Protein AF-A0A939NI45-F1 (afdb_monomer_lite)

pLDDT: mean 74.21, std 21.59, range [40.84, 98.06]

Structure (mmCIF, N/CA/C/O backbone):
data_AF-A0A939NI45-F1
#
_entry.id   AF-A0A939NI45-F1
#
loop_
_atom_site.group_PDB
_atom_site.id
_atom_site.type_symbol
_atom_site.label_atom_id
_atom_site.label_alt_id
_atom_site.label_comp_id
_atom_site.label_asym_id
_atom_site.label_entity_id
_atom_site.label_seq_id
_atom_site.pdbx_PDB_ins_code
_atom_site.Cartn_x
_atom_site.Cartn_y
_atom_site.Cartn_z
_atom_site.occupancy
_atom_site.B_iso_or_equiv
_atom_site.auth_seq_id
_atom_site.auth_comp_id
_atom_site.auth_asym_id
_atom_site.auth_atom_id
_atom_site.pdbx_PDB_model_num
ATOM 1 N N . MET A 1 1 ? -8.269 3.355 16.219 1.00 73.94 1 MET A N 1
ATOM 2 C CA . MET A 1 1 ? -7.068 3.033 15.423 1.00 73.94 1 MET A CA 1
ATOM 3 C C . MET A 1 1 ? -7.485 2.741 13.999 1.00 73.94 1 MET A C 1
ATOM 5 O O . MET A 1 1 ? -8.377 1.922 13.818 1.00 73.94 1 MET A O 1
ATOM 9 N N . THR A 1 2 ? -6.845 3.379 13.024 1.00 92.06 2 THR A N 1
ATOM 10 C CA . THR A 1 2 ? -6.973 3.024 11.604 1.00 92.06 2 THR A CA 1
ATOM 11 C C . THR A 1 2 ? -5.671 2.357 11.173 1.00 92.06 2 THR A C 1
ATOM 13 O O . THR A 1 2 ? -4.591 2.819 11.547 1.00 92.06 2 THR A O 1
ATOM 16 N N . MET A 1 3 ? -5.776 1.254 10.437 1.00 97.00 3 MET A N 1
ATOM 17 C CA . MET A 1 3 ? -4.631 0.500 9.928 1.00 97.00 3 MET A CA 1
ATOM 18 C C . MET A 1 3 ? -4.403 0.828 8.455 1.00 97.00 3 MET A C 1
ATOM 20 O O . MET A 1 3 ? -5.361 1.048 7.709 1.00 97.00 3 MET A O 1
ATOM 24 N N . ILE A 1 4 ? -3.140 0.853 8.053 1.00 97.75 4 ILE A N 1
ATOM 25 C CA . ILE A 1 4 ? -2.684 1.244 6.724 1.00 97.75 4 ILE A CA 1
ATOM 26 C C . ILE A 1 4 ? -1.614 0.281 6.222 1.00 97.75 4 ILE A C 1
ATOM 28 O O . ILE A 1 4 ? -1.002 -0.461 6.989 1.00 97.75 4 ILE A O 1
ATOM 32 N N . ARG A 1 5 ? -1.365 0.332 4.920 1.00 97.62 5 ARG A N 1
ATOM 33 C CA . ARG A 1 5 ? -0.114 -0.114 4.306 1.00 97.62 5 ARG A CA 1
ATOM 34 C C . ARG A 1 5 ? 0.647 1.113 3.840 1.00 97.62 5 ARG A C 1
ATOM 36 O O . ARG A 1 5 ? 0.035 2.082 3.389 1.00 97.62 5 ARG A O 1
ATOM 43 N N . PHE A 1 6 ? 1.965 1.093 3.954 1.00 97.81 6 PHE A N 1
ATOM 44 C CA . PHE A 1 6 ? 2.801 2.170 3.441 1.00 97.81 6 PHE A CA 1
ATOM 45 C C . PHE A 1 6 ? 3.318 1.776 2.060 1.00 97.81 6 PHE A C 1
ATOM 47 O O . PHE A 1 6 ? 3.926 0.726 1.910 1.00 97.81 6 PHE A O 1
ATOM 54 N N . CYS A 1 7 ? 3.063 2.590 1.037 1.00 97.38 7 CYS A N 1
ATOM 55 C CA . CYS A 1 7 ? 3.593 2.327 -0.296 1.00 97.38 7 CYS A CA 1
ATOM 56 C C . CYS A 1 7 ? 5.057 2.792 -0.368 1.00 97.38 7 CYS A C 1
ATOM 58 O O . CYS A 1 7 ? 5.275 4.005 -0.313 1.00 97.38 7 CYS A O 1
ATOM 60 N N . PRO A 1 8 ? 6.051 1.907 -0.567 1.00 95.38 8 PRO A N 1
ATOM 61 C CA . PRO A 1 8 ? 7.459 2.308 -0.630 1.00 95.38 8 PRO A CA 1
ATOM 62 C C . PRO A 1 8 ? 7.789 3.103 -1.901 1.00 95.38 8 PRO A C 1
ATOM 64 O O . PRO A 1 8 ? 8.687 3.938 -1.898 1.00 95.38 8 PRO A O 1
ATOM 67 N N . HIS A 1 9 ? 7.030 2.893 -2.981 1.00 94.69 9 HIS A N 1
ATOM 68 C CA . HIS A 1 9 ? 7.307 3.505 -4.280 1.00 94.69 9 HIS A CA 1
ATOM 69 C C . HIS A 1 9 ? 6.928 4.991 -4.348 1.00 94.69 9 HIS A C 1
ATOM 71 O O . HIS A 1 9 ? 7.678 5.805 -4.876 1.00 94.69 9 HIS A O 1
ATOM 77 N N . CYS A 1 10 ? 5.767 5.357 -3.799 1.00 94.50 10 CYS A N 1
ATOM 78 C CA . CYS A 1 10 ? 5.312 6.754 -3.757 1.00 94.50 10 CYS A CA 1
ATOM 79 C C . CYS A 1 10 ? 5.329 7.364 -2.349 1.00 94.50 10 CYS A C 1
ATOM 81 O O . CYS A 1 10 ? 4.931 8.513 -2.191 1.00 94.50 10 CYS A O 1
ATOM 83 N N . GLN A 1 11 ? 5.766 6.599 -1.343 1.00 95.31 11 GLN A N 1
ATOM 84 C CA . GLN A 1 11 ? 5.947 7.021 0.050 1.00 95.31 11 GLN A CA 1
ATOM 85 C C . GLN A 1 11 ? 4.684 7.617 0.691 1.00 95.31 11 GLN A C 1
ATOM 87 O O . GLN A 1 11 ? 4.704 8.683 1.303 1.00 95.31 11 GLN A O 1
ATOM 92 N N . THR A 1 12 ? 3.553 6.924 0.542 1.00 95.75 12 THR A N 1
ATOM 93 C CA . THR A 1 12 ? 2.260 7.369 1.090 1.00 95.75 12 THR A CA 1
ATOM 94 C C . THR A 1 12 ? 1.529 6.248 1.812 1.00 95.75 12 THR A C 1
ATOM 96 O O . THR A 1 12 ? 1.673 5.073 1.474 1.00 95.75 12 THR A O 1
ATOM 99 N N . GLU A 1 13 ? 0.712 6.628 2.790 1.00 97.38 13 GLU A N 1
ATOM 100 C CA . GLU A 1 13 ? -0.204 5.723 3.483 1.00 97.38 13 GLU A CA 1
ATOM 101 C C . GLU A 1 13 ? -1.386 5.355 2.584 1.00 97.38 13 GLU A C 1
ATOM 103 O O . GLU A 1 13 ? -1.944 6.208 1.887 1.00 97.38 13 GLU A O 1
ATOM 108 N N . ARG A 1 14 ? -1.777 4.081 2.615 1.00 97.38 14 ARG A N 1
ATOM 109 C CA . ARG A 1 14 ? -2.870 3.527 1.817 1.00 97.38 14 ARG A CA 1
ATOM 110 C C . ARG A 1 14 ? -3.816 2.703 2.691 1.00 97.38 14 ARG A C 1
ATOM 112 O O . ARG A 1 14 ? -3.347 1.977 3.573 1.00 97.38 14 ARG A O 1
ATOM 119 N N . PRO A 1 15 ? -5.141 2.804 2.485 1.00 97.00 15 PRO A N 1
ATOM 120 C CA . PRO A 1 15 ? -6.107 2.002 3.225 1.00 97.00 15 PRO A CA 1
ATOM 121 C C . PRO A 1 15 ? -5.959 0.519 2.869 1.00 97.00 15 PRO A C 1
ATOM 123 O O . PRO A 1 15 ? -5.618 0.173 1.743 1.00 97.00 15 PRO A O 1
ATOM 126 N N . LEU A 1 16 ? -6.288 -0.377 3.803 1.00 96.88 16 LEU A N 1
ATOM 127 C CA . LEU A 1 16 ? -6.168 -1.829 3.584 1.00 96.88 16 LEU A CA 1
ATOM 128 C C . LEU A 1 16 ? -7.060 -2.372 2.458 1.00 96.88 16 LEU A C 1
ATOM 130 O O . LEU A 1 16 ? -6.805 -3.454 1.938 1.00 96.88 16 LEU A O 1
ATOM 134 N N . THR A 1 17 ? -8.107 -1.633 2.087 1.00 96.88 17 THR A N 1
ATOM 135 C CA . THR A 1 17 ? -8.978 -1.953 0.949 1.00 96.88 17 THR A CA 1
ATOM 136 C C . THR A 1 17 ? -8.284 -1.769 -0.399 1.00 96.88 17 THR A C 1
ATOM 138 O O . THR A 1 17 ? -8.757 -2.289 -1.406 1.00 96.88 17 THR A O 1
ATOM 141 N N . GLU A 1 18 ? -7.199 -0.997 -0.440 1.00 97.31 18 GLU A N 1
ATOM 142 C CA . GLU A 1 18 ? -6.434 -0.727 -1.648 1.00 97.31 18 GLU A CA 1
ATOM 143 C C . GLU A 1 18 ? -5.381 -1.824 -1.849 1.00 97.31 18 GLU A C 1
ATOM 145 O O . GLU A 1 18 ? -4.497 -2.042 -1.020 1.00 97.31 18 GLU A O 1
ATOM 150 N N . ILE A 1 19 ? -5.520 -2.550 -2.958 1.00 97.50 19 ILE A N 1
ATOM 151 C CA . ILE A 1 19 ? -4.649 -3.673 -3.331 1.00 97.50 19 ILE A CA 1
ATOM 152 C C . ILE A 1 19 ? -3.490 -3.185 -4.203 1.00 97.50 19 ILE A C 1
ATOM 154 O O . ILE A 1 19 ? -2.365 -3.637 -4.031 1.00 97.50 19 ILE A O 1
ATOM 158 N N . PHE A 1 20 ? -3.752 -2.214 -5.080 1.00 98.06 20 PHE A N 1
ATOM 159 C CA . PHE A 1 20 ? -2.750 -1.561 -5.918 1.00 98.06 20 PHE A CA 1
ATOM 160 C C . PHE A 1 20 ? -2.741 -0.066 -5.637 1.00 98.06 20 PHE A C 1
ATOM 162 O O . PHE A 1 20 ? -3.8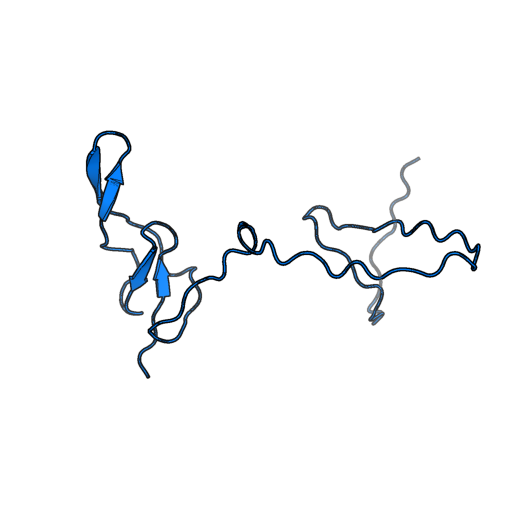01 0.557 -5.619 1.00 98.06 20 PHE A O 1
ATOM 169 N N . CYS A 1 21 ? -1.555 0.512 -5.467 1.00 97.81 21 CYS A N 1
ATOM 170 C CA . CYS A 1 21 ? -1.405 1.926 -5.163 1.00 97.81 21 CYS A CA 1
ATOM 171 C C . CYS A 1 21 ? -1.922 2.820 -6.308 1.00 97.81 21 CYS A C 1
ATOM 173 O O . CYS A 1 21 ? -1.299 2.940 -7.364 1.00 97.81 21 CYS A O 1
ATOM 175 N N . ALA A 1 22 ? -3.025 3.520 -6.056 1.00 96.81 22 ALA A N 1
ATOM 176 C CA . ALA A 1 22 ? -3.663 4.516 -6.911 1.00 96.81 22 ALA A CA 1
ATOM 177 C C . ALA A 1 22 ? -2.978 5.897 -6.842 1.00 96.81 22 ALA A C 1
ATOM 179 O O . ALA A 1 22 ? -3.483 6.879 -7.386 1.00 96.81 22 ALA A O 1
ATOM 180 N N . GLY A 1 23 ? -1.839 5.999 -6.150 1.00 95.44 23 GLY A N 1
ATOM 181 C CA . GLY A 1 23 ? -0.999 7.194 -6.151 1.00 95.44 23 GLY A CA 1
ATOM 182 C C . GLY A 1 23 ? -0.406 7.506 -7.526 1.00 95.44 23 GLY A C 1
ATOM 183 O O . GLY A 1 23 ? -0.461 6.697 -8.452 1.00 95.44 23 GLY A O 1
ATOM 184 N N . GLN A 1 24 ? 0.209 8.681 -7.640 1.00 95.94 24 GLN A N 1
ATOM 185 C CA . GLN A 1 24 ? 0.981 9.082 -8.813 1.00 95.94 24 GLN A CA 1
ATOM 186 C C . GLN A 1 24 ? 2.427 9.358 -8.414 1.00 95.94 24 GLN A C 1
ATOM 188 O O . GLN A 1 24 ? 2.687 9.877 -7.329 1.00 95.94 24 GLN A O 1
ATOM 193 N N . ILE A 1 25 ? 3.352 9.026 -9.304 1.00 95.25 25 ILE A N 1
ATOM 194 C CA . ILE A 1 25 ? 4.768 9.359 -9.197 1.00 95.25 25 ILE A CA 1
ATOM 195 C C . ILE A 1 25 ? 5.175 10.231 -10.380 1.00 95.25 25 ILE A C 1
ATOM 197 O O . ILE A 1 25 ? 4.612 10.121 -11.471 1.00 95.25 25 ILE A O 1
ATOM 201 N N . LYS A 1 26 ? 6.155 11.106 -10.160 1.00 93.81 26 LYS A N 1
ATOM 202 C CA . LYS A 1 26 ? 6.774 11.866 -11.245 1.00 93.81 26 LYS A CA 1
ATOM 203 C C . LYS A 1 26 ? 7.835 11.004 -11.902 1.00 93.81 26 LYS A C 1
ATOM 205 O O . LYS A 1 26 ? 8.704 10.468 -11.216 1.00 93.81 26 LYS A O 1
ATOM 210 N N . THR A 1 27 ? 7.773 10.881 -13.216 1.00 88.69 27 THR A N 1
ATOM 211 C CA . THR A 1 27 ? 8.820 10.214 -13.983 1.00 88.69 27 THR A CA 1
ATOM 212 C C . THR A 1 27 ? 10.023 11.147 -14.158 1.00 88.69 27 THR A C 1
ATOM 214 O O . THR A 1 27 ? 9.887 12.367 -14.024 1.00 88.69 27 THR A O 1
ATOM 217 N N . PRO A 1 28 ? 11.209 10.615 -14.503 1.00 89.94 28 PRO A N 1
ATOM 218 C CA . PRO A 1 28 ? 12.373 11.434 -14.850 1.00 89.94 28 PRO A CA 1
ATOM 219 C C . PRO A 1 28 ? 12.111 12.438 -15.983 1.00 89.94 28 PRO A C 1
ATOM 221 O O . PRO A 1 28 ? 12.784 13.459 -16.077 1.00 89.94 28 PRO A O 1
ATOM 224 N N . GLN A 1 29 ? 11.131 12.148 -16.839 1.00 87.38 29 GLN A N 1
ATOM 225 C CA . GLN A 1 29 ? 10.699 12.992 -17.951 1.00 87.38 29 GLN A CA 1
ATOM 226 C C . GLN A 1 29 ? 9.779 14.142 -17.503 1.00 87.38 29 GLN A C 1
ATOM 228 O O . GLN A 1 29 ? 9.538 15.064 -18.277 1.00 87.38 29 GLN A O 1
ATOM 233 N N . GLY A 1 30 ? 9.312 14.128 -16.250 1.00 88.50 30 GLY A N 1
ATOM 234 C CA . GLY A 1 30 ? 8.452 15.157 -15.664 1.00 88.50 30 GLY A CA 1
ATOM 235 C C . GLY A 1 30 ? 6.952 14.866 -15.752 1.00 88.50 30 GLY A C 1
ATOM 236 O O . GLY A 1 30 ? 6.162 15.657 -15.238 1.00 88.50 30 GLY A O 1
ATOM 237 N N . ASP A 1 31 ? 6.553 13.742 -16.346 1.00 93.56 31 ASP A N 1
ATOM 238 C CA . ASP A 1 31 ? 5.154 13.324 -16.442 1.00 93.56 31 ASP A CA 1
ATOM 239 C C . ASP A 1 31 ? 4.673 12.659 -15.145 1.00 93.56 31 ASP A C 1
ATOM 241 O O . ASP A 1 31 ? 5.440 12.008 -14.432 1.00 93.56 31 ASP A O 1
ATOM 245 N N . ASN A 1 32 ? 3.375 12.766 -14.853 1.00 93.19 32 ASN A N 1
ATOM 246 C CA . ASN A 1 32 ? 2.753 11.981 -13.787 1.00 93.19 32 ASN A CA 1
ATOM 247 C C . ASN A 1 32 ? 2.361 10.602 -14.325 1.00 93.19 32 ASN A C 1
ATOM 249 O O . ASN A 1 32 ? 1.575 10.500 -15.267 1.00 93.19 32 ASN A O 1
ATOM 253 N N . GLN A 1 33 ? 2.840 9.543 -13.679 1.00 95.00 33 GLN A N 1
ATOM 254 C CA . GLN A 1 33 ? 2.406 8.173 -13.946 1.00 95.00 33 GLN A CA 1
ATOM 255 C C . GLN A 1 33 ? 1.785 7.529 -12.714 1.00 95.00 33 GLN A C 1
ATOM 257 O O . GLN A 1 33 ? 2.102 7.888 -11.581 1.00 95.00 33 GLN A O 1
ATOM 262 N N . PHE A 1 34 ? 0.860 6.594 -12.937 1.00 95.69 34 PHE A N 1
ATOM 263 C CA . PHE A 1 34 ? 0.257 5.821 -11.854 1.00 95.69 34 PHE A CA 1
ATOM 264 C C . PHE A 1 34 ? 1.318 4.966 -11.161 1.00 95.69 34 PHE A C 1
ATOM 266 O O . PHE A 1 34 ? 2.154 4.351 -11.817 1.00 95.69 34 PHE A O 1
ATOM 273 N N . CYS A 1 35 ? 1.268 4.926 -9.831 1.00 96.50 35 CYS A N 1
ATOM 274 C CA . CYS A 1 35 ? 2.216 4.178 -9.018 1.00 96.50 35 CYS A CA 1
ATOM 275 C C . CYS A 1 35 ? 2.065 2.667 -9.228 1.00 96.50 35 CYS A C 1
ATOM 277 O O . CYS A 1 35 ? 3.060 1.986 -9.457 1.00 96.50 35 CYS A O 1
ATOM 279 N N . GLY A 1 36 ? 0.836 2.145 -9.143 1.00 96.44 36 GLY A N 1
ATOM 280 C CA . GLY A 1 36 ? 0.506 0.754 -9.470 1.00 96.44 36 GLY A CA 1
ATOM 281 C C . GLY A 1 36 ? 1.138 -0.310 -8.566 1.00 96.44 36 GLY A C 1
ATOM 282 O O . GLY A 1 36 ? 0.984 -1.493 -8.844 1.00 96.44 36 GLY A O 1
ATOM 283 N N . TRP A 1 37 ? 1.839 0.089 -7.501 1.00 97.56 37 TRP A N 1
ATOM 284 C CA . TRP A 1 37 ? 2.541 -0.827 -6.601 1.00 97.56 37 TRP A CA 1
ATOM 285 C C . TRP A 1 37 ? 1.580 -1.823 -5.949 1.00 97.56 37 TRP A C 1
ATOM 287 O O . TRP A 1 37 ? 0.533 -1.412 -5.447 1.00 97.56 37 TRP A O 1
ATOM 297 N N . ASP A 1 38 ? 1.946 -3.104 -5.926 1.00 97.81 38 ASP A N 1
ATOM 298 C CA . ASP A 1 38 ? 1.181 -4.148 -5.243 1.00 97.81 38 ASP A CA 1
ATOM 299 C C . ASP A 1 38 ? 1.351 -4.009 -3.726 1.00 97.81 38 ASP A C 1
ATOM 301 O O . ASP A 1 38 ? 2.413 -4.259 -3.163 1.00 97.81 38 ASP A O 1
ATOM 305 N N . LEU A 1 39 ? 0.284 -3.582 -3.056 1.00 97.50 39 LEU A N 1
ATOM 306 C CA . LEU A 1 39 ? 0.263 -3.366 -1.616 1.00 97.50 39 LEU A CA 1
ATOM 307 C C . LEU A 1 39 ? 0.039 -4.671 -0.846 1.00 97.50 39 LEU A C 1
ATOM 309 O O . LEU A 1 39 ? 0.183 -4.680 0.371 1.00 97.50 39 LEU A O 1
ATOM 313 N N . THR A 1 40 ? -0.328 -5.779 -1.494 1.00 96.75 40 THR A N 1
ATOM 314 C CA . THR A 1 40 ? -0.655 -7.030 -0.787 1.00 96.75 40 THR A CA 1
ATOM 315 C C . THR A 1 40 ? 0.519 -7.630 -0.031 1.00 96.75 40 THR A C 1
ATOM 317 O O . THR A 1 40 ? 0.300 -8.282 0.992 1.00 96.75 40 THR A O 1
ATOM 320 N N . LEU A 1 41 ? 1.733 -7.357 -0.507 1.00 95.12 41 LEU A N 1
ATOM 321 C CA . LEU A 1 41 ? 2.990 -7.811 0.078 1.00 95.12 41 LEU A CA 1
ATOM 322 C C . LEU A 1 41 ? 3.510 -6.874 1.177 1.00 95.12 41 LEU A C 1
ATOM 324 O O . LEU A 1 41 ? 4.399 -7.260 1.932 1.00 95.12 41 LEU A O 1
ATOM 328 N N . GLU A 1 42 ? 2.948 -5.668 1.295 1.00 97.06 42 GLU A N 1
ATOM 329 C CA . GLU A 1 42 ? 3.348 -4.699 2.312 1.00 97.06 42 GLU A CA 1
ATOM 330 C C . GLU A 1 42 ? 2.757 -5.053 3.681 1.00 97.06 42 GLU A C 1
ATOM 332 O O . GLU A 1 42 ? 1.583 -5.439 3.813 1.00 97.06 42 GLU A O 1
ATOM 337 N N . ALA A 1 43 ? 3.573 -4.863 4.719 1.00 96.75 43 ALA A N 1
ATOM 338 C CA . ALA A 1 43 ? 3.155 -5.036 6.100 1.00 96.75 43 ALA A CA 1
ATOM 339 C C . ALA A 1 43 ? 2.062 -4.023 6.490 1.00 96.75 43 ALA A C 1
ATOM 341 O O . ALA A 1 43 ? 1.949 -2.921 5.945 1.00 96.75 43 ALA A O 1
ATOM 342 N N . ILE A 1 44 ? 1.221 -4.427 7.442 1.00 97.44 44 ILE A N 1
ATOM 343 C CA . ILE A 1 44 ? 0.143 -3.592 7.970 1.00 97.44 44 ILE A CA 1
ATOM 344 C C . ILE A 1 44 ? 0.663 -2.838 9.188 1.00 97.44 44 ILE A C 1
ATOM 346 O O . ILE A 1 44 ? 1.186 -3.442 10.123 1.00 97.44 44 ILE A O 1
ATOM 350 N N . HIS A 1 45 ? 0.456 -1.528 9.189 1.00 97.31 45 HIS A N 1
ATOM 351 C CA . HIS A 1 45 ? 0.882 -0.626 10.247 1.00 97.31 45 HIS A CA 1
ATOM 352 C C . HIS A 1 45 ? -0.278 0.230 10.743 1.00 97.31 45 HIS A C 1
ATOM 354 O O . HIS A 1 45 ? -1.332 0.327 10.114 1.00 97.31 45 HIS A O 1
ATOM 360 N N . GLU A 1 46 ? -0.077 0.887 11.877 1.00 97.19 46 GLU A N 1
ATOM 361 C CA . GLU A 1 46 ? -0.970 1.947 12.326 1.00 97.19 46 GLU A CA 1
ATOM 362 C C . GLU A 1 46 ? -0.796 3.225 11.491 1.00 97.19 46 GLU A C 1
ATOM 364 O O . GLU A 1 46 ? 0.261 3.493 10.916 1.00 97.19 46 GLU A O 1
ATOM 369 N N . THR A 1 47 ? -1.860 4.025 11.414 1.00 96.88 47 THR A N 1
ATOM 370 C CA . THR A 1 47 ? -1.822 5.345 10.761 1.00 96.88 47 THR A CA 1
ATOM 371 C C . THR A 1 47 ? -0.718 6.211 11.370 1.00 96.88 47 THR A C 1
ATOM 373 O O . THR A 1 47 ? -0.581 6.261 12.590 1.00 96.88 47 THR A O 1
ATOM 376 N N . GLY A 1 48 ? 0.048 6.915 10.534 1.00 94.62 48 GLY A N 1
ATOM 377 C CA . GLY A 1 48 ? 1.189 7.726 10.964 1.00 94.62 48 GLY A CA 1
ATOM 378 C C . GLY A 1 48 ? 2.531 6.987 11.018 1.00 94.62 48 GLY A C 1
ATOM 379 O O . GLY A 1 48 ? 3.564 7.644 11.133 1.00 94.62 48 GLY A O 1
ATOM 380 N N . TRP A 1 49 ? 2.559 5.657 10.880 1.00 94.94 49 TRP A N 1
ATOM 381 C CA . TRP A 1 49 ? 3.810 4.892 10.847 1.00 94.94 49 TRP A CA 1
ATOM 382 C C . TRP A 1 49 ? 4.691 5.252 9.638 1.00 94.94 49 TRP A C 1
ATOM 384 O O . TRP A 1 49 ? 4.190 5.443 8.527 1.00 94.94 49 TRP A O 1
ATOM 394 N N . ARG A 1 50 ? 6.014 5.315 9.827 1.00 94.19 50 ARG A N 1
ATOM 395 C CA . ARG A 1 50 ? 7.005 5.556 8.764 1.00 94.19 50 ARG A CA 1
ATOM 396 C C . ARG A 1 50 ? 8.186 4.583 8.896 1.00 94.19 50 ARG A C 1
ATOM 398 O O . ARG A 1 50 ? 8.557 4.268 10.028 1.00 94.19 50 ARG A O 1
ATOM 405 N N . PRO A 1 51 ? 8.790 4.139 7.777 1.00 92.12 51 PRO A N 1
ATOM 406 C CA . PRO A 1 51 ? 10.021 3.357 7.822 1.00 92.12 51 PRO A CA 1
ATOM 407 C C . PRO A 1 51 ? 11.180 4.200 8.376 1.00 92.12 51 PRO A C 1
ATOM 409 O O . PRO A 1 51 ? 11.236 5.411 8.160 1.00 92.12 51 PRO A O 1
ATOM 412 N N . ILE A 1 52 ? 12.092 3.557 9.107 1.00 87.31 52 ILE A N 1
ATOM 413 C CA . ILE A 1 52 ? 13.322 4.177 9.612 1.00 87.31 52 ILE A CA 1
ATOM 414 C C . ILE A 1 52 ? 14.425 3.876 8.597 1.00 87.31 52 ILE A C 1
ATOM 416 O O . ILE A 1 52 ? 14.795 2.716 8.428 1.00 87.31 52 ILE A O 1
ATOM 420 N N . ASP A 1 53 ? 14.947 4.904 7.927 1.00 82.38 53 ASP A N 1
ATOM 421 C CA . ASP A 1 53 ? 16.069 4.743 7.001 1.00 82.38 53 ASP A CA 1
ATOM 422 C C . ASP A 1 53 ? 17.367 4.507 7.786 1.00 82.38 53 ASP A C 1
ATOM 424 O O . ASP A 1 53 ? 18.009 5.435 8.290 1.00 82.38 53 ASP A O 1
ATOM 428 N N . GLU A 1 54 ? 17.787 3.247 7.867 1.00 68.69 54 GLU A N 1
ATOM 429 C CA . GLU A 1 54 ? 19.050 2.845 8.498 1.00 68.69 54 GLU A CA 1
ATOM 430 C C . GLU A 1 54 ? 20.288 3.483 7.835 1.00 68.69 54 GLU A C 1
ATOM 432 O O . GLU A 1 54 ? 21.315 3.672 8.483 1.00 68.69 54 GLU A O 1
ATOM 437 N N . HIS A 1 55 ? 20.169 3.941 6.584 1.00 61.34 55 HIS A N 1
ATOM 438 C CA . HIS A 1 55 ? 21.240 4.613 5.841 1.00 61.34 55 HIS A CA 1
ATOM 439 C C . HIS A 1 55 ? 21.550 6.050 6.289 1.00 61.34 55 HIS A C 1
ATOM 441 O O . HIS A 1 55 ? 22.614 6.572 5.954 1.00 61.34 55 HIS A O 1
ATOM 447 N N . ASN A 1 56 ? 20.656 6.686 7.052 1.00 55.03 56 ASN A N 1
ATOM 448 C CA . ASN A 1 56 ? 20.803 8.085 7.475 1.00 55.03 56 ASN A CA 1
ATOM 449 C C . ASN A 1 56 ? 21.139 8.219 8.965 1.00 55.03 56 ASN A C 1
ATOM 451 O O . ASN A 1 56 ? 21.300 9.328 9.480 1.00 55.03 56 ASN A O 1
ATOM 455 N N . THR A 1 57 ? 21.276 7.091 9.664 1.00 52.78 57 THR A N 1
ATOM 456 C CA . THR A 1 57 ? 21.644 7.059 11.077 1.00 52.78 57 THR A CA 1
ATOM 457 C C . THR A 1 57 ? 23.162 7.164 11.184 1.00 52.78 57 THR A C 1
ATOM 459 O O . THR A 1 57 ? 23.860 6.218 11.532 1.00 52.78 57 THR A O 1
ATOM 462 N N . SER A 1 58 ? 23.689 8.357 10.900 1.00 55.88 58 SER A N 1
ATOM 463 C CA . SER A 1 58 ? 25.018 8.772 11.355 1.00 55.88 58 SER A CA 1
ATOM 464 C C . SER A 1 58 ? 24.949 9.058 12.861 1.00 55.88 58 SER A C 1
ATOM 466 O O . SER A 1 58 ? 25.186 10.168 13.325 1.00 55.88 58 SER A O 1
ATOM 468 N N . ILE A 1 59 ? 24.530 8.059 13.639 1.00 56.50 59 ILE A N 1
ATOM 469 C CA . ILE A 1 59 ? 24.811 8.028 15.065 1.00 56.50 59 ILE A CA 1
ATOM 470 C C . ILE A 1 59 ? 26.218 7.463 15.119 1.00 56.50 59 ILE A C 1
ATOM 472 O O . ILE A 1 59 ? 26.422 6.256 15.006 1.00 56.50 59 ILE A O 1
ATOM 476 N N . GLU A 1 60 ? 27.178 8.387 15.138 1.00 57.16 60 GLU A N 1
ATOM 477 C CA . GLU A 1 60 ? 28.480 8.237 15.781 1.00 57.16 60 GLU A CA 1
ATOM 478 C C . GLU A 1 60 ? 28.520 6.960 16.625 1.00 57.16 60 GLU A C 1
ATOM 480 O O . GLU A 1 60 ? 27.972 6.894 17.725 1.00 57.16 60 GLU A O 1
ATOM 485 N N . SER A 1 61 ? 29.099 5.904 16.045 1.00 54.59 61 SER A N 1
ATOM 486 C CA . SER A 1 61 ? 29.256 4.628 16.726 1.00 54.59 61 SER A CA 1
ATOM 487 C C . SER A 1 61 ? 29.912 4.909 18.075 1.00 54.59 61 SER A C 1
ATOM 489 O O . SER A 1 61 ? 30.936 5.605 18.089 1.00 54.59 61 SER A O 1
ATOM 491 N N . PRO A 1 62 ? 29.388 4.396 19.203 1.00 50.62 62 PRO A N 1
ATOM 492 C CA . PRO A 1 62 ? 30.113 4.471 20.455 1.00 50.62 62 PRO A CA 1
ATOM 493 C C . PRO A 1 62 ? 31.456 3.787 20.211 1.00 50.62 62 PRO A C 1
ATOM 495 O O . PRO A 1 62 ? 31.517 2.570 20.027 1.00 50.62 62 PRO A O 1
ATOM 498 N N . LYS A 1 63 ? 32.538 4.569 20.141 1.00 47.47 63 LYS A N 1
ATOM 499 C CA . LYS A 1 63 ? 33.888 4.026 20.231 1.00 47.47 63 LYS A CA 1
ATOM 500 C C . LYS A 1 63 ? 33.986 3.436 21.629 1.00 47.47 63 LYS A C 1
ATOM 502 O O . LYS A 1 63 ? 34.277 4.142 22.589 1.00 47.47 63 LYS A O 1
ATOM 507 N N . LEU A 1 64 ? 33.676 2.149 21.742 1.00 46.09 64 LEU A N 1
ATOM 508 C CA . LEU A 1 64 ? 34.106 1.339 22.863 1.00 46.09 64 LEU A CA 1
ATOM 509 C C . LEU A 1 64 ? 35.633 1.365 22.820 1.00 46.09 64 LEU A C 1
ATOM 511 O O . LEU A 1 64 ? 36.256 0.700 21.995 1.00 46.09 64 LEU A O 1
ATOM 515 N N . SER A 1 65 ? 36.225 2.215 23.655 1.00 49.66 65 SER A N 1
ATOM 516 C CA . SER A 1 65 ? 37.645 2.172 23.970 1.00 49.66 65 SER A CA 1
ATOM 517 C C . SER A 1 65 ? 37.909 0.830 24.640 1.00 49.66 65 SER A C 1
ATOM 519 O O . SER A 1 65 ? 37.617 0.646 25.820 1.00 49.66 65 SER A O 1
ATOM 521 N N . ILE A 1 66 ? 38.381 -0.138 23.859 1.00 49.97 66 ILE A N 1
ATOM 522 C CA . ILE A 1 66 ? 38.917 -1.383 24.393 1.00 49.97 66 ILE A CA 1
ATOM 523 C C . ILE A 1 66 ? 40.314 -1.044 24.904 1.00 49.97 66 ILE A C 1
ATOM 525 O O . ILE A 1 66 ? 41.199 -0.704 24.120 1.00 49.97 66 ILE A O 1
ATOM 529 N N . ASP A 1 67 ? 40.469 -1.082 26.226 1.00 41.91 67 ASP A N 1
ATOM 530 C CA . ASP A 1 67 ? 41.748 -0.944 26.911 1.00 41.91 67 ASP A CA 1
ATOM 531 C C . ASP A 1 67 ? 42.713 -2.040 26.425 1.00 41.91 67 ASP A C 1
ATOM 533 O O . ASP A 1 67 ? 42.422 -3.240 26.436 1.00 41.91 67 ASP A O 1
ATOM 537 N N . GLU A 1 68 ? 43.861 -1.587 25.940 1.00 48.50 68 GLU A N 1
ATOM 538 C CA . GLU A 1 68 ? 44.898 -2.340 25.248 1.00 48.50 68 GLU A CA 1
ATOM 539 C C . GLU A 1 68 ? 45.714 -3.173 26.245 1.00 48.50 68 GLU A C 1
ATOM 541 O O . GLU A 1 68 ? 46.823 -2.787 26.581 1.00 48.50 68 GLU A O 1
ATOM 546 N N . ASN A 1 69 ? 45.175 -4.279 26.784 1.00 47.00 69 ASN A N 1
ATOM 547 C CA . ASN A 1 69 ?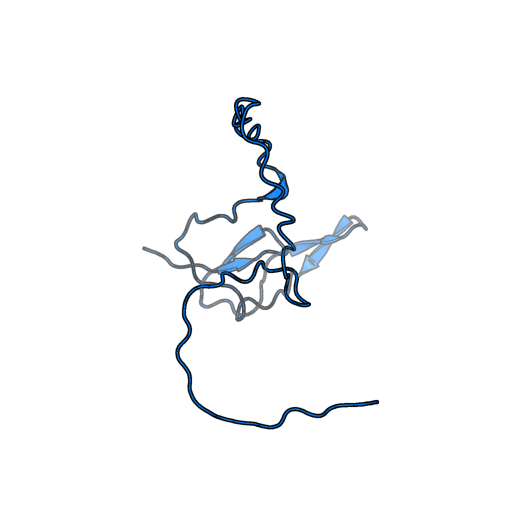 45.971 -5.253 27.563 1.00 47.00 69 ASN A CA 1
ATOM 548 C C . ASN A 1 69 ? 45.300 -6.630 27.764 1.00 47.00 69 ASN A C 1
ATOM 550 O O . ASN A 1 69 ? 45.236 -7.166 28.873 1.00 47.00 69 ASN A O 1
ATOM 554 N N . ASN A 1 70 ? 44.834 -7.271 26.690 1.00 45.16 70 ASN A N 1
ATOM 555 C CA . ASN A 1 70 ? 44.685 -8.728 26.721 1.00 45.16 70 ASN A CA 1
ATOM 556 C C . ASN A 1 70 ? 44.896 -9.331 25.330 1.00 45.16 70 ASN A C 1
ATOM 558 O O . ASN A 1 70 ? 43.969 -9.431 24.528 1.00 45.16 70 ASN A O 1
ATOM 562 N N . GLN A 1 71 ? 46.141 -9.716 25.031 1.00 54.06 71 GLN A N 1
ATOM 563 C CA . GLN A 1 71 ? 46.439 -10.590 23.902 1.00 54.06 71 GLN A CA 1
ATOM 564 C C . GLN A 1 71 ? 45.659 -11.897 24.045 1.00 54.06 71 GLN A C 1
ATOM 566 O O . GLN A 1 71 ? 46.096 -12.781 24.770 1.00 54.06 71 GLN A O 1
ATOM 571 N N . ASN A 1 72 ? 44.566 -12.043 23.298 1.00 41.78 72 ASN A N 1
ATOM 572 C CA . ASN A 1 72 ? 44.044 -13.337 22.879 1.00 41.78 72 ASN A CA 1
ATOM 573 C C . ASN A 1 72 ? 43.391 -13.190 21.502 1.00 41.78 72 ASN A C 1
ATOM 575 O O . ASN A 1 72 ? 42.260 -12.744 21.351 1.00 41.78 72 ASN A O 1
ATOM 579 N N . ASN A 1 73 ? 44.184 -13.553 20.496 1.00 55.03 73 ASN A N 1
ATOM 580 C CA . ASN A 1 73 ? 43.813 -13.772 19.107 1.00 55.03 73 ASN A CA 1
ATOM 581 C C . ASN A 1 73 ? 42.490 -14.557 19.004 1.00 55.03 73 ASN A C 1
ATOM 583 O O . ASN A 1 73 ? 42.449 -15.764 19.244 1.00 55.03 73 ASN A O 1
ATOM 587 N N . GLN A 1 74 ? 41.410 -13.860 18.664 1.00 47.47 74 GLN A N 1
ATOM 588 C CA . GLN A 1 74 ? 40.138 -14.446 18.262 1.00 47.47 74 GLN A CA 1
ATOM 589 C C . GLN A 1 74 ? 39.855 -13.902 16.866 1.00 47.47 74 GLN A C 1
ATOM 591 O O . GLN A 1 74 ? 39.271 -12.834 16.693 1.00 47.47 74 GLN A O 1
ATOM 596 N N . ILE A 1 75 ? 40.331 -14.637 15.861 1.00 51.97 75 ILE A N 1
ATOM 597 C CA . ILE A 1 75 ? 39.775 -14.578 14.515 1.00 51.97 75 ILE A CA 1
ATOM 598 C C . ILE A 1 75 ? 38.292 -14.925 14.665 1.00 51.97 75 ILE A C 1
ATOM 600 O O . ILE A 1 75 ? 37.928 -16.094 14.759 1.00 51.97 75 ILE A O 1
ATOM 604 N N . ILE A 1 76 ? 37.436 -13.907 14.744 1.00 50.62 76 ILE A N 1
ATOM 605 C CA . ILE A 1 76 ? 36.000 -14.090 14.569 1.00 50.62 76 ILE A CA 1
ATOM 606 C C . ILE A 1 76 ? 35.800 -14.213 13.060 1.00 50.62 76 ILE A C 1
ATOM 608 O O . ILE A 1 76 ? 35.559 -13.234 12.357 1.00 50.62 76 ILE A O 1
ATOM 612 N N . GLU A 1 77 ? 35.975 -15.433 12.548 1.00 52.97 77 GLU A N 1
ATOM 613 C CA . GLU A 1 77 ? 35.395 -15.841 11.273 1.00 52.97 77 GLU A CA 1
ATOM 614 C C . GLU A 1 77 ? 33.879 -15.671 11.400 1.00 52.97 77 GLU A C 1
ATOM 616 O O . GLU A 1 77 ? 33.168 -16.565 11.860 1.00 52.97 77 GLU A O 1
ATOM 621 N N . GLN A 1 78 ? 33.374 -14.492 11.039 1.00 54.16 78 GLN A N 1
ATOM 622 C CA . GLN A 1 78 ? 31.944 -14.258 10.907 1.00 54.16 78 GLN A CA 1
ATOM 623 C C . GLN A 1 78 ? 31.452 -15.147 9.763 1.00 54.16 78 GLN A C 1
ATOM 625 O O . GLN A 1 78 ? 31.560 -14.800 8.589 1.00 54.16 78 GLN A O 1
ATOM 630 N N . ARG A 1 79 ? 30.958 -16.341 10.097 1.00 52.75 79 ARG A N 1
ATOM 631 C CA . ARG A 1 79 ? 30.274 -17.221 9.150 1.00 52.75 79 ARG A CA 1
ATOM 632 C C . ARG A 1 79 ? 28.939 -16.576 8.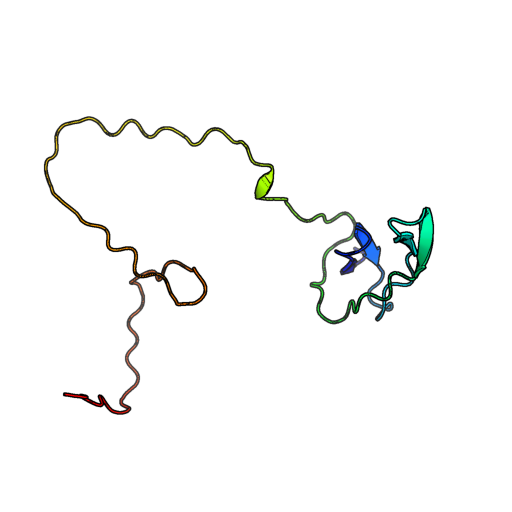798 1.00 52.75 79 ARG A C 1
ATOM 634 O O . ARG A 1 79 ? 27.957 -16.682 9.530 1.00 52.75 79 ARG A O 1
ATOM 641 N N . VAL A 1 80 ? 28.937 -15.862 7.682 1.00 63.31 80 VAL A N 1
ATOM 642 C CA . VAL A 1 80 ? 27.755 -15.217 7.115 1.00 63.31 80 VAL A CA 1
ATOM 643 C C . VAL A 1 80 ? 27.037 -16.218 6.207 1.00 63.31 80 VAL A C 1
ATOM 645 O O . VAL A 1 80 ? 27.679 -16.984 5.485 1.00 63.31 80 VAL A O 1
ATOM 648 N N . CYS A 1 81 ? 25.704 -16.243 6.223 1.00 57.78 81 CYS A N 1
ATOM 649 C CA . CYS A 1 81 ? 24.950 -17.004 5.224 1.00 57.78 81 CYS A CA 1
ATOM 650 C C . CYS A 1 81 ? 25.121 -16.384 3.818 1.00 57.78 81 CYS A C 1
ATOM 652 O O . CYS A 1 81 ? 25.504 -15.223 3.690 1.00 57.78 81 CYS A O 1
ATOM 654 N N . VAL A 1 82 ? 24.776 -17.108 2.743 1.00 66.62 82 VAL A N 1
ATOM 655 C CA . VAL A 1 82 ? 24.851 -16.580 1.356 1.00 66.62 82 VAL A CA 1
ATOM 656 C C . VAL A 1 82 ? 24.021 -15.303 1.126 1.00 66.62 82 VAL A C 1
ATOM 658 O O . VAL A 1 82 ? 24.262 -14.591 0.159 1.00 66.62 82 VAL A O 1
ATOM 661 N N . ASN A 1 83 ? 23.074 -15.007 2.025 1.00 60.53 83 ASN A N 1
ATOM 662 C CA . ASN A 1 83 ? 22.224 -13.814 2.011 1.00 60.53 83 ASN A CA 1
ATOM 663 C C . ASN A 1 83 ? 22.683 -12.712 2.992 1.00 60.53 83 ASN A C 1
ATOM 665 O O . ASN A 1 83 ? 21.947 -11.757 3.207 1.00 60.53 83 ASN A O 1
ATOM 669 N N 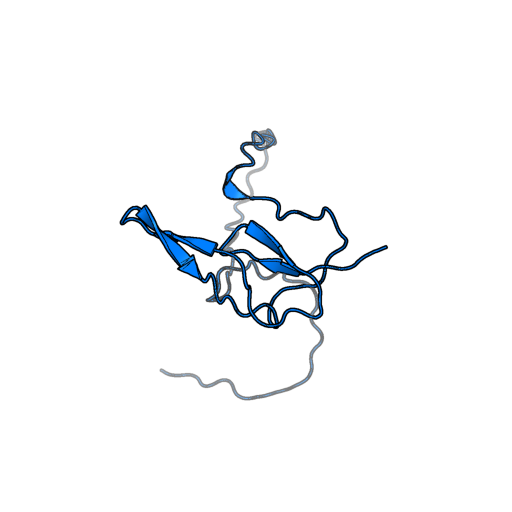. GLY A 1 84 ? 23.873 -12.812 3.597 1.00 62.22 84 GLY A N 1
ATOM 670 C CA . GLY A 1 84 ? 24.474 -11.687 4.326 1.00 62.22 84 GLY A CA 1
ATOM 671 C C . GLY A 1 84 ? 24.122 -11.549 5.815 1.00 62.22 84 GLY A C 1
ATOM 672 O O . GLY A 1 84 ? 24.565 -10.594 6.444 1.00 62.22 84 GLY A O 1
ATOM 673 N N . HIS A 1 85 ? 23.377 -12.482 6.415 1.00 63.59 85 HIS A N 1
ATOM 674 C CA . HIS A 1 85 ? 23.068 -12.445 7.8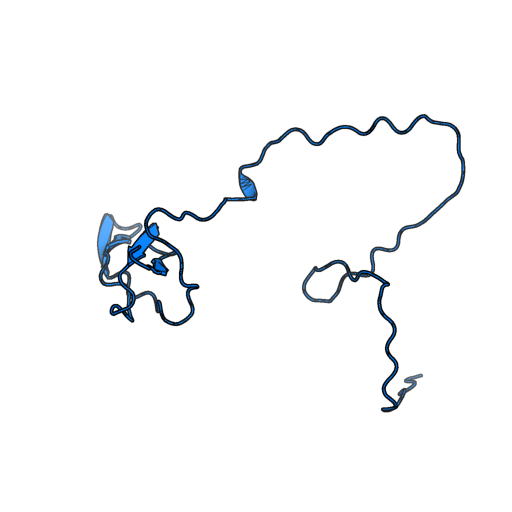51 1.00 63.59 85 HIS A CA 1
ATOM 675 C C . HIS A 1 85 ? 24.109 -13.198 8.694 1.00 63.59 85 HIS A C 1
ATOM 677 O O . HIS A 1 85 ? 24.540 -14.297 8.329 1.00 63.59 85 HIS A O 1
ATOM 683 N N . SER A 1 86 ? 24.467 -12.625 9.846 1.00 58.28 86 SER A N 1
ATOM 684 C CA . SER A 1 86 ? 25.284 -13.279 10.875 1.00 58.28 86 SER A CA 1
ATOM 685 C C . SER A 1 86 ? 24.507 -14.441 11.493 1.00 58.28 86 SER A C 1
ATOM 687 O O . SER A 1 86 ? 23.419 -14.234 12.030 1.00 58.28 86 SER A O 1
ATOM 689 N N . MET A 1 87 ? 25.045 -15.659 11.414 1.00 59.34 87 MET A N 1
ATOM 690 C CA . MET A 1 87 ? 24.479 -16.793 12.145 1.00 59.34 87 MET A CA 1
ATOM 691 C C . MET A 1 87 ? 24.949 -16.738 13.601 1.00 59.34 87 MET A C 1
ATOM 693 O O . MET A 1 87 ? 26.146 -16.821 13.861 1.00 59.34 87 MET A O 1
ATOM 697 N N . ASP A 1 88 ? 24.013 -16.598 14.538 1.00 58.09 88 ASP A N 1
ATOM 698 C CA . ASP A 1 88 ? 24.279 -16.776 15.966 1.00 58.09 88 ASP A CA 1
ATOM 699 C C . ASP A 1 88 ? 24.351 -18.278 16.291 1.00 58.09 88 ASP A C 1
ATOM 701 O O . ASP A 1 88 ? 23.442 -19.049 15.964 1.00 58.09 88 ASP A O 1
ATOM 705 N N . GLU A 1 89 ? 25.456 -18.713 16.901 1.00 57.66 89 GLU A N 1
ATOM 706 C CA . GLU A 1 89 ? 25.642 -20.085 17.382 1.00 57.66 89 GLU A CA 1
ATOM 707 C C . GLU A 1 89 ? 24.873 -20.285 18.695 1.00 57.66 89 GLU A C 1
ATOM 709 O O . GLU A 1 89 ? 25.445 -20.323 19.782 1.00 57.66 89 GLU A O 1
ATOM 714 N N . GLY A 1 90 ? 23.551 -20.424 18.602 1.00 54.97 90 GLY A N 1
ATOM 715 C CA . GLY A 1 90 ? 22.734 -20.511 19.806 1.00 54.97 90 GLY A CA 1
ATOM 716 C C . GLY A 1 90 ? 21.289 -20.922 19.574 1.00 54.97 90 GLY A C 1
ATOM 717 O O . GLY A 1 90 ? 20.400 -20.130 19.824 1.00 54.97 90 GLY A O 1
ATOM 718 N N . ILE A 1 91 ? 21.045 -22.144 19.087 1.00 50.66 91 ILE A N 1
ATOM 719 C CA . ILE A 1 91 ? 20.236 -23.199 19.742 1.00 50.66 91 ILE A CA 1
ATOM 720 C C . ILE A 1 91 ? 20.334 -24.445 18.847 1.00 50.66 91 ILE A C 1
ATOM 722 O O . ILE A 1 91 ? 19.622 -24.626 17.859 1.00 50.66 91 ILE A O 1
ATOM 726 N N . LEU A 1 92 ? 21.241 -25.339 19.239 1.00 49.78 92 LEU A N 1
ATOM 727 C CA . LEU A 1 92 ? 21.243 -26.741 18.846 1.00 49.78 92 LEU A CA 1
ATOM 728 C C . LEU A 1 92 ? 19.967 -27.404 19.382 1.00 49.78 92 LEU A C 1
ATOM 730 O O . LEU A 1 92 ? 19.849 -27.676 20.573 1.00 49.78 92 LEU A O 1
ATOM 734 N N . SER A 1 93 ? 19.022 -27.708 18.501 1.00 51.75 93 SER A N 1
ATOM 735 C CA . SER A 1 93 ? 18.026 -28.755 18.737 1.00 51.75 93 SER A CA 1
ATOM 736 C C . SER A 1 93 ? 18.096 -29.730 17.574 1.00 51.75 93 SER A C 1
ATOM 738 O O . SER A 1 93 ? 17.567 -29.496 16.492 1.00 51.75 93 SER A O 1
ATOM 740 N N . ALA A 1 94 ? 18.846 -30.804 17.799 1.00 55.22 94 ALA A N 1
ATOM 741 C CA . ALA A 1 94 ? 19.008 -31.906 16.876 1.00 55.22 94 ALA A CA 1
ATOM 742 C C . ALA A 1 94 ? 17.653 -32.545 16.535 1.00 55.22 94 ALA A C 1
ATOM 744 O O . ALA A 1 94 ? 17.013 -33.122 17.409 1.00 55.22 94 ALA A O 1
ATOM 745 N N . LEU A 1 95 ? 17.281 -32.541 15.254 1.00 48.97 95 LEU A N 1
ATOM 746 C CA . LEU A 1 95 ? 16.414 -33.571 14.685 1.00 48.97 95 LEU A CA 1
ATOM 747 C C . LEU A 1 95 ? 16.984 -34.037 13.332 1.00 48.97 95 LEU A C 1
ATOM 749 O O . LEU A 1 95 ? 16.721 -33.488 12.271 1.00 48.97 95 LEU A O 1
ATOM 753 N N . SER A 1 96 ? 17.852 -35.039 13.455 1.00 51.81 96 SER A N 1
ATOM 754 C CA . SER A 1 96 ? 18.131 -36.157 12.543 1.00 51.81 96 SER A CA 1
ATOM 755 C C . SER A 1 96 ? 18.229 -35.969 11.013 1.00 51.81 96 SER A C 1
ATOM 757 O O . SER A 1 96 ? 17.229 -35.883 10.312 1.00 51.81 96 SER A O 1
ATOM 759 N N . VAL A 1 97 ? 19.465 -36.204 10.542 1.00 52.69 97 VAL A N 1
ATOM 760 C CA . VAL A 1 97 ? 19.890 -37.160 9.488 1.00 52.69 97 VAL A CA 1
ATOM 761 C C . VAL A 1 97 ? 19.450 -36.905 8.037 1.00 52.69 97 VAL A C 1
ATOM 763 O O . VAL A 1 97 ? 18.341 -37.234 7.631 1.00 52.69 97 VAL A O 1
ATOM 766 N N . GLY A 1 98 ? 20.422 -36.512 7.200 1.00 40.84 98 GLY A N 1
ATOM 767 C CA . GLY A 1 98 ? 20.278 -36.529 5.741 1.00 40.84 98 GLY A CA 1
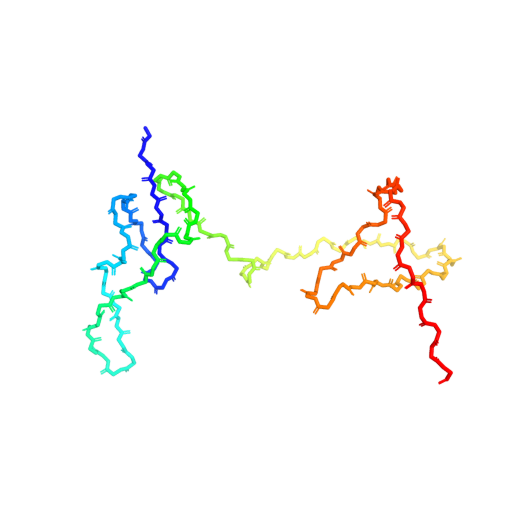ATOM 768 C C . GLY A 1 98 ? 21.558 -36.241 4.946 1.00 40.84 98 GLY A C 1
ATOM 769 O O . GLY A 1 98 ? 21.653 -35.203 4.315 1.00 40.84 98 GLY A O 1
ATOM 770 N N . ARG A 1 99 ? 22.501 -37.196 4.949 1.00 46.88 99 ARG A N 1
ATOM 771 C CA . ARG A 1 99 ? 23.611 -37.410 3.985 1.00 46.88 99 ARG A CA 1
ATOM 772 C C . ARG A 1 99 ? 24.656 -36.300 3.754 1.00 46.88 99 ARG A C 1
ATOM 774 O O . ARG A 1 99 ? 24.507 -35.395 2.946 1.00 46.88 99 ARG A O 1
ATOM 781 N N . MET A 1 100 ? 25.819 -36.553 4.352 1.00 43.59 100 MET A N 1
ATOM 782 C CA . MET A 1 100 ? 27.132 -36.040 3.968 1.00 43.59 100 MET A CA 1
ATOM 783 C C . MET A 1 100 ? 27.561 -36.660 2.624 1.00 43.59 100 MET A C 1
ATOM 785 O O . MET A 1 100 ? 27.691 -37.881 2.535 1.00 43.59 100 MET A O 1
ATOM 789 N N . GLN A 1 101 ? 27.774 -35.843 1.588 1.00 50.72 101 GLN A N 1
ATOM 790 C CA . GLN A 1 101 ? 28.413 -36.265 0.338 1.00 50.72 101 GLN A CA 1
ATOM 791 C C . GLN A 1 101 ? 29.823 -35.664 0.305 1.00 50.72 101 GLN A C 1
ATOM 793 O O . GLN A 1 101 ? 29.993 -34.467 0.090 1.00 50.72 101 GLN A O 1
ATOM 798 N N . LEU A 1 102 ? 30.827 -36.504 0.556 1.00 45.97 102 LEU A N 1
ATOM 799 C CA . LEU A 1 102 ? 32.223 -36.196 0.259 1.00 45.97 102 LEU A CA 1
ATOM 800 C C . LEU A 1 102 ? 32.381 -36.182 -1.266 1.00 45.97 102 LEU A C 1
ATOM 802 O O . LEU A 1 102 ? 32.075 -37.182 -1.920 1.00 45.97 102 LEU A O 1
ATOM 806 N N . LEU A 1 103 ? 32.845 -35.067 -1.825 1.00 49.97 103 LEU A N 1
ATOM 807 C CA . LEU A 1 103 ? 33.437 -35.042 -3.158 1.00 49.97 103 LEU A CA 1
ATOM 808 C C . LEU A 1 103 ? 34.934 -34.781 -2.990 1.00 49.97 103 LEU A C 1
ATOM 810 O O . LEU A 1 103 ? 35.337 -33.882 -2.254 1.00 49.97 103 LEU A O 1
ATOM 814 N N . ASN A 1 104 ? 35.681 -35.688 -3.609 1.00 46.47 104 ASN A N 1
ATOM 815 C CA . ASN A 1 104 ? 37.131 -35.820 -3.667 1.00 46.47 104 ASN A CA 1
ATOM 816 C C . ASN A 1 104 ? 37.799 -34.618 -4.342 1.00 46.47 104 ASN A C 1
ATOM 818 O O . ASN A 1 104 ? 37.196 -34.108 -5.315 1.00 46.47 104 ASN A O 1
#

Secondary structure (DSSP, 8-state):
--EEEEETTTTEEEETT-SB---EEE-TTS-EEE---BGGGSPEEETT-----GGG-----------S-----------B-TTSPBPP----------------

Sequence (104 aa):
MTMIRFCPHCQTERPLTEIFCAGQIKTPQGDNQFCGWDLTLEAIHETGWRPIDEHNTSIESPKLSIDENNQNNQIIEQRVCVNGHSMDEGILSALSVGRMQLLN

Organism: Providencia rettgeri (NCBI:txid587)

Foldseek 3Di:
DAKFFADPQAGDTHHPVDQFQQDWDQDPVRDTDGSRDGRPPTDMDDPPDDDDPPVPPPPPDPPPPDPPDDDDDDPPPQPADPVGDGDDPDDDDDDDDDDDDDDD

Radius of gyration: 23.64 Å; chains: 1; bounding box: 55×53×46 Å